Protein AF-M0HY54-F1 (afdb_monomer_lite)

Organism: NCBI:txid662480

Sequence (153 aa):
MNDITVYEGVTYAERPEGAMKLDLYVPEREDPPLVVYVHGGGWVAETRANVPTPERYAAEWDCAIASVSYRLQEVPAGSSLEGMYDPSNPTPRGSFPDHIPDDEVQKNVKDYVGTMDALAPEDIARTITFVVTQPARVDINEVLIRPLDQVQP

pLDDT: mean 77.47, std 13.98, range [39.97, 98.0]

Radius of gyration: 17.89 Å; chains: 1; bounding box: 40×39×46 Å

Structure (mmCIF, N/CA/C/O backbone):
data_AF-M0HY54-F1
#
_entry.id   AF-M0HY54-F1
#
loop_
_atom_site.group_PDB
_atom_site.id
_atom_site.type_symbol
_atom_site.label_atom_id
_atom_site.label_alt_id
_atom_site.label_comp_id
_atom_site.label_asym_id
_atom_site.label_entity_id
_atom_site.label_seq_id
_atom_site.pdbx_PDB_ins_code
_atom_site.Cartn_x
_atom_site.Cartn_y
_atom_site.Cartn_z
_atom_site.occupancy
_atom_site.B_iso_or_equiv
_atom_site.auth_seq_id
_atom_site.auth_comp_id
_atom_site.auth_asym_id
_atom_site.auth_atom_id
_atom_site.pdbx_PDB_model_num
ATOM 1 N N . MET A 1 1 ? -9.086 14.806 20.635 1.00 57.62 1 MET A N 1
ATOM 2 C CA . MET A 1 1 ? -8.679 13.864 19.576 1.00 57.62 1 MET A CA 1
ATOM 3 C C . MET A 1 1 ? -8.355 12.581 20.304 1.00 57.62 1 MET A C 1
ATOM 5 O O . MET A 1 1 ? -7.736 12.695 21.353 1.00 57.62 1 MET A O 1
ATOM 9 N N . ASN A 1 2 ? -8.859 11.433 19.849 1.00 68.38 2 ASN A N 1
ATOM 10 C CA . ASN A 1 2 ? -8.417 10.155 20.412 1.00 68.38 2 ASN A CA 1
ATOM 11 C C . ASN A 1 2 ? -6.913 10.037 20.160 1.00 68.38 2 ASN A C 1
ATOM 13 O O . ASN A 1 2 ? -6.456 10.435 19.084 1.00 68.38 2 ASN A O 1
ATOM 17 N N . ASP A 1 3 ? -6.165 9.551 21.145 1.00 87.19 3 ASP A N 1
ATOM 18 C CA . ASP A 1 3 ? -4.741 9.318 20.958 1.00 87.19 3 ASP A CA 1
ATOM 19 C C . ASP A 1 3 ? -4.564 8.179 19.944 1.00 87.19 3 ASP A C 1
ATOM 21 O O . ASP A 1 3 ? -5.250 7.156 19.991 1.00 87.19 3 ASP A O 1
ATOM 25 N N . ILE A 1 4 ? -3.694 8.400 18.959 1.00 95.69 4 ILE A N 1
ATOM 26 C CA . ILE A 1 4 ? -3.374 7.421 17.921 1.00 95.69 4 ILE A CA 1
ATOM 27 C C . ILE A 1 4 ? -1.978 6.894 18.203 1.00 95.69 4 ILE A C 1
ATOM 29 O O . ILE A 1 4 ? -1.014 7.659 18.260 1.00 95.69 4 ILE A O 1
ATOM 33 N N . THR A 1 5 ? -1.862 5.578 18.351 1.00 96.69 5 THR A N 1
ATOM 34 C CA . THR A 1 5 ? -0.557 4.924 18.430 1.00 96.69 5 THR A CA 1
ATOM 35 C C . THR A 1 5 ? -0.035 4.694 17.019 1.00 96.69 5 THR A C 1
ATOM 37 O O . THR A 1 5 ? -0.726 4.103 16.189 1.00 96.69 5 THR A O 1
ATOM 40 N N . VAL A 1 6 ? 1.185 5.156 16.747 1.00 97.12 6 VAL A N 1
ATOM 41 C CA . VAL A 1 6 ? 1.814 5.055 15.426 1.00 97.12 6 VAL A CA 1
ATOM 42 C C . VAL A 1 6 ? 2.992 4.089 15.479 1.00 97.12 6 VAL A C 1
ATOM 44 O O . VAL A 1 6 ? 3.888 4.229 16.313 1.00 97.12 6 VAL A O 1
ATOM 47 N N . TYR A 1 7 ? 3.003 3.127 14.561 1.00 97.25 7 TYR A N 1
ATOM 48 C CA . TYR A 1 7 ? 4.109 2.205 14.332 1.00 97.25 7 TYR A CA 1
ATOM 49 C C . TYR A 1 7 ? 4.659 2.431 12.927 1.00 97.25 7 TYR A C 1
ATOM 51 O O . TYR A 1 7 ? 4.062 2.004 11.940 1.00 97.25 7 TYR A O 1
ATOM 59 N N . GLU A 1 8 ? 5.803 3.101 12.831 1.00 96.81 8 GLU A N 1
ATOM 60 C CA . GLU A 1 8 ? 6.437 3.390 11.547 1.00 96.81 8 GLU A CA 1
ATOM 61 C C . GLU A 1 8 ? 7.411 2.285 11.124 1.00 96.81 8 GLU A C 1
ATOM 63 O O . GLU A 1 8 ? 8.149 1.716 11.931 1.00 96.81 8 GLU A O 1
ATOM 68 N N . GLY A 1 9 ? 7.467 2.017 9.822 1.00 95.50 9 GLY A N 1
ATOM 69 C CA . GLY A 1 9 ? 8.471 1.158 9.208 1.00 95.50 9 GLY A CA 1
ATOM 70 C C . GLY A 1 9 ? 8.365 -0.309 9.611 1.00 95.50 9 GLY A C 1
ATOM 71 O O . GLY A 1 9 ? 9.381 -1.009 9.576 1.00 95.50 9 GLY A O 1
ATOM 72 N N . VAL A 1 10 ? 7.163 -0.771 9.962 1.00 96.50 10 VAL A N 1
ATOM 73 C CA . VAL A 1 10 ? 6.880 -2.166 10.299 1.00 96.50 10 VAL A CA 1
ATOM 74 C C . VAL A 1 10 ? 7.160 -3.029 9.075 1.00 96.50 10 VAL A C 1
ATOM 76 O O . VAL A 1 10 ? 6.509 -2.885 8.039 1.00 96.50 10 VAL A O 1
ATOM 79 N N . THR A 1 11 ? 8.139 -3.926 9.175 1.00 92.88 11 THR A N 1
ATOM 80 C CA . THR A 1 11 ? 8.423 -4.889 8.108 1.00 92.88 11 THR A CA 1
ATOM 81 C C . THR A 1 11 ? 7.316 -5.935 8.057 1.00 92.88 11 THR A C 1
ATOM 83 O O . THR A 1 11 ? 7.108 -6.661 9.027 1.00 92.88 11 THR A O 1
ATOM 86 N N . TYR A 1 12 ? 6.635 -6.042 6.916 1.00 83.06 12 TYR A N 1
ATOM 87 C CA . TYR A 1 12 ? 5.601 -7.056 6.690 1.00 83.06 12 TYR A CA 1
ATOM 88 C C . TYR A 1 12 ? 6.081 -8.212 5.806 1.00 83.06 12 TYR A C 1
ATOM 90 O O . TYR A 1 12 ? 5.474 -9.280 5.805 1.00 83.06 12 TYR A O 1
ATOM 98 N N . ALA A 1 13 ? 7.161 -8.020 5.044 1.00 78.50 13 ALA A N 1
ATOM 99 C CA . ALA A 1 13 ? 7.779 -9.087 4.270 1.00 78.50 13 ALA A CA 1
ATOM 100 C C . ALA A 1 13 ? 9.268 -8.826 4.037 1.00 78.50 13 ALA A C 1
ATOM 102 O O . ALA A 1 13 ? 9.673 -7.702 3.754 1.00 78.50 13 ALA A O 1
ATOM 103 N N . GLU A 1 14 ? 10.060 -9.894 4.074 1.00 80.44 14 GLU A N 1
ATOM 104 C CA . GLU A 1 14 ? 11.443 -9.897 3.598 1.00 80.44 14 GLU A CA 1
ATOM 105 C C . GLU A 1 14 ? 11.490 -10.408 2.151 1.00 80.44 14 GLU A C 1
ATOM 107 O O . GLU A 1 14 ? 10.774 -11.351 1.776 1.00 80.44 14 GLU A O 1
ATOM 112 N N . ARG A 1 15 ? 12.311 -9.763 1.319 1.00 76.69 15 ARG A N 1
ATOM 113 C CA . ARG A 1 15 ? 12.537 -10.112 -0.090 1.00 76.69 15 ARG A CA 1
ATOM 114 C C . ARG A 1 15 ? 14.029 -10.016 -0.422 1.00 76.69 15 ARG A C 1
ATOM 116 O O . ARG A 1 15 ? 14.734 -9.282 0.270 1.00 76.69 15 ARG A O 1
ATOM 123 N N . PRO A 1 16 ? 14.516 -10.701 -1.475 1.00 74.31 16 PRO A N 1
ATOM 124 C CA . PRO A 1 16 ? 15.904 -10.564 -1.920 1.00 74.31 16 PRO A CA 1
ATOM 125 C C . PRO A 1 16 ? 16.313 -9.111 -2.203 1.00 74.31 16 PRO A C 1
ATOM 127 O O . PRO A 1 16 ? 17.447 -8.731 -1.932 1.00 74.31 16 PRO A O 1
ATOM 130 N N . GLU A 1 17 ? 15.383 -8.290 -2.699 1.00 76.44 17 GLU A N 1
ATOM 131 C CA . GLU A 1 17 ? 15.619 -6.881 -3.036 1.00 76.44 17 GLU A CA 1
ATOM 132 C C . GLU A 1 17 ? 15.514 -5.937 -1.822 1.00 76.44 17 GLU A C 1
ATOM 134 O O . GLU A 1 17 ? 15.863 -4.761 -1.921 1.00 76.44 17 GLU A O 1
ATOM 139 N N . GLY A 1 18 ? 15.035 -6.432 -0.675 1.00 80.75 18 GLY A N 1
ATOM 140 C CA . GLY A 1 18 ? 14.945 -5.688 0.581 1.00 80.75 18 GLY A CA 1
ATOM 141 C C . GLY A 1 18 ? 13.625 -5.864 1.335 1.00 80.75 18 GLY A C 1
ATOM 142 O O . GLY A 1 18 ? 12.667 -6.476 0.860 1.00 80.75 18 GLY A O 1
ATOM 143 N N . ALA A 1 19 ? 13.578 -5.298 2.541 1.00 86.00 19 ALA A N 1
ATOM 144 C CA . ALA A 1 19 ? 12.412 -5.355 3.414 1.00 86.00 19 ALA A CA 1
ATOM 145 C C . ALA A 1 19 ? 11.257 -4.493 2.882 1.00 86.00 19 ALA A C 1
ATOM 147 O O . ALA A 1 19 ? 11.416 -3.304 2.594 1.00 86.00 19 ALA A O 1
ATOM 148 N N . MET A 1 20 ? 10.066 -5.079 2.839 1.00 86.81 20 MET A N 1
ATOM 149 C CA . MET A 1 20 ? 8.819 -4.394 2.534 1.00 86.81 20 MET A CA 1
ATOM 150 C C . MET A 1 20 ? 8.151 -3.910 3.815 1.00 86.81 20 MET A C 1
ATOM 152 O O . MET A 1 20 ? 7.991 -4.676 4.768 1.00 86.81 20 MET A O 1
ATOM 156 N N . LYS A 1 21 ? 7.769 -2.630 3.837 1.00 92.75 21 LYS A N 1
ATOM 157 C CA . LYS A 1 21 ? 7.363 -1.932 5.061 1.00 92.75 21 LYS A CA 1
ATOM 158 C C . LYS A 1 21 ? 5.997 -1.265 4.949 1.00 92.75 21 LYS A C 1
ATOM 160 O O . LYS A 1 21 ? 5.599 -0.833 3.867 1.00 92.75 21 LYS A O 1
ATOM 165 N N . LEU A 1 22 ? 5.329 -1.134 6.088 1.00 95.94 22 LEU A N 1
ATOM 166 C CA . LEU A 1 22 ? 4.100 -0.370 6.278 1.00 95.94 22 LEU A CA 1
ATOM 167 C C . LEU A 1 22 ? 4.214 0.553 7.495 1.00 95.94 22 LEU A C 1
ATOM 169 O O . LEU A 1 22 ? 5.051 0.322 8.366 1.00 95.94 22 LEU A O 1
ATOM 173 N N . ASP A 1 23 ? 3.380 1.588 7.527 1.00 98.00 23 ASP A N 1
ATOM 174 C CA . ASP A 1 23 ? 3.142 2.413 8.711 1.00 98.00 23 ASP A CA 1
ATOM 175 C C . ASP A 1 23 ? 1.724 2.111 9.208 1.00 98.00 23 ASP A C 1
ATOM 177 O O . ASP A 1 23 ? 0.784 2.050 8.407 1.00 98.00 23 ASP A O 1
ATOM 181 N N . LEU A 1 24 ? 1.579 1.864 10.509 1.00 97.38 24 LEU A N 1
ATOM 182 C CA . LEU A 1 24 ? 0.320 1.471 11.138 1.00 97.38 24 LEU A CA 1
ATOM 183 C C . LEU A 1 24 ? -0.121 2.527 12.154 1.00 97.38 24 LEU A C 1
ATOM 185 O O . LEU A 1 24 ? 0.624 2.857 13.074 1.00 97.38 24 LEU A O 1
ATOM 189 N N . TYR A 1 25 ? -1.352 3.001 12.012 1.00 97.31 25 TYR A N 1
ATOM 190 C CA . TYR A 1 25 ? -1.980 4.005 12.867 1.00 97.31 25 TYR A CA 1
ATOM 191 C C . TYR A 1 25 ? -3.162 3.354 13.573 1.00 97.31 25 TYR A C 1
ATOM 193 O O . TYR A 1 25 ? -4.103 2.921 12.910 1.00 97.31 25 TYR A O 1
ATOM 201 N N . VAL A 1 26 ? -3.108 3.241 14.898 1.00 96.50 26 VAL A N 1
ATOM 202 C CA . VAL A 1 26 ? -4.058 2.447 15.689 1.00 96.50 26 VAL A CA 1
ATOM 203 C C . VAL A 1 26 ? -4.793 3.351 16.684 1.00 96.50 26 VAL A C 1
ATOM 205 O O . VAL A 1 26 ? -4.127 4.005 17.491 1.00 96.50 26 VAL A O 1
ATOM 208 N N . PRO A 1 27 ? -6.138 3.415 16.646 1.00 96.25 27 PRO A N 1
ATOM 209 C CA . PRO A 1 27 ? -6.916 4.117 17.663 1.00 96.25 27 PRO A CA 1
ATOM 210 C C . PRO A 1 27 ? -6.932 3.336 18.986 1.00 96.25 27 PRO A C 1
ATOM 212 O O . PRO A 1 27 ? -6.678 2.133 19.007 1.00 96.25 27 PRO A O 1
ATOM 215 N N . GLU A 1 28 ? -7.272 3.999 20.093 1.00 93.75 28 GLU A N 1
ATOM 216 C CA . GLU A 1 28 ? -7.490 3.361 21.403 1.00 93.75 28 GLU A CA 1
ATOM 217 C C . GLU A 1 28 ? -8.763 2.493 21.426 1.00 93.75 28 GLU A C 1
ATOM 219 O O . GLU A 1 28 ? -9.766 2.811 22.068 1.00 93.75 28 GLU A O 1
ATOM 224 N N . ARG A 1 29 ? -8.722 1.375 20.705 1.00 87.00 29 ARG A N 1
ATOM 225 C CA . ARG A 1 29 ? -9.805 0.405 20.579 1.00 87.00 29 ARG A CA 1
ATOM 226 C C . ARG A 1 29 ? -9.238 -1.008 20.573 1.00 87.00 29 ARG A C 1
ATOM 228 O O . ARG A 1 29 ? -8.212 -1.276 19.957 1.00 87.00 29 ARG A O 1
ATOM 235 N N . GLU A 1 30 ? -9.939 -1.915 21.242 1.00 89.56 30 GLU A N 1
ATOM 236 C CA . GLU A 1 30 ? -9.691 -3.351 21.135 1.00 89.56 30 GLU A CA 1
ATOM 237 C C . GLU A 1 30 ? -10.246 -3.863 19.795 1.00 89.56 30 GLU A C 1
ATOM 239 O O . GLU A 1 30 ? -11.383 -3.548 19.433 1.00 89.56 30 GLU A O 1
ATOM 244 N N . ASP A 1 31 ? -9.419 -4.593 19.042 1.00 86.12 31 ASP A N 1
ATOM 245 C CA . ASP A 1 31 ? -9.724 -5.151 17.715 1.00 86.12 31 ASP A CA 1
ATOM 246 C C . ASP A 1 31 ? -10.412 -4.160 16.743 1.00 86.12 31 ASP A C 1
ATOM 248 O O . ASP A 1 31 ? -11.554 -4.371 16.310 1.00 86.12 31 ASP A O 1
ATOM 252 N N . PRO A 1 32 ? -9.752 -3.037 16.390 1.00 91.06 32 PRO A N 1
ATOM 253 C CA . PRO A 1 32 ? -10.314 -2.082 15.446 1.00 91.06 32 PRO A CA 1
ATOM 254 C C . PRO A 1 32 ? -10.370 -2.687 14.030 1.00 91.06 32 PRO A C 1
ATOM 256 O O . PRO A 1 32 ? -9.448 -3.406 13.632 1.00 91.06 32 PRO A O 1
ATOM 259 N N . PRO A 1 33 ? -11.396 -2.364 13.220 1.00 87.50 33 PRO A N 1
ATOM 260 C CA . PRO A 1 33 ? -11.392 -2.686 11.799 1.00 87.50 33 PRO A CA 1
ATOM 261 C C . PRO A 1 33 ? -10.161 -2.081 11.123 1.00 87.50 33 PRO A C 1
ATOM 263 O O . PRO A 1 33 ? -9.704 -1.002 11.505 1.00 87.50 33 PRO A O 1
ATOM 266 N N . LEU A 1 34 ? -9.634 -2.758 10.105 1.00 85.62 34 LEU A N 1
ATOM 267 C CA . LEU A 1 34 ? -8.432 -2.328 9.400 1.00 85.62 34 LEU A CA 1
ATOM 268 C C . LEU A 1 34 ? -8.774 -1.749 8.028 1.00 85.62 34 LEU A C 1
ATOM 270 O O . LEU A 1 34 ? -9.423 -2.396 7.209 1.00 85.62 34 LEU A O 1
ATOM 274 N N . VAL A 1 35 ? -8.252 -0.559 7.748 1.00 84.81 35 VAL A N 1
ATOM 275 C CA . VAL A 1 35 ? -8.191 0.015 6.404 1.00 84.81 35 VAL A CA 1
ATOM 276 C C . VAL A 1 35 ? -6.760 -0.089 5.899 1.00 84.81 35 VAL A C 1
ATOM 278 O O . VAL A 1 35 ? -5.832 0.407 6.535 1.00 84.81 35 VAL A O 1
ATOM 281 N N . VAL A 1 36 ? -6.575 -0.700 4.731 1.00 85.25 36 VAL A N 1
ATOM 282 C CA . VAL A 1 36 ? -5.276 -0.746 4.052 1.00 85.25 36 VAL A CA 1
ATOM 283 C C . VAL A 1 36 ? -5.243 0.326 2.968 1.00 85.25 36 VAL A C 1
ATOM 285 O O . VAL A 1 36 ? -6.051 0.306 2.041 1.00 85.25 36 VAL A O 1
ATOM 288 N N . TYR A 1 37 ? -4.306 1.264 3.081 1.00 85.56 37 TYR A N 1
ATOM 289 C CA . TYR A 1 37 ? -4.065 2.300 2.085 1.00 85.56 37 TYR A CA 1
ATOM 290 C C . TYR A 1 37 ? -2.888 1.917 1.188 1.00 85.56 37 TYR A C 1
ATOM 292 O O . TYR A 1 37 ? -1.780 1.660 1.660 1.00 85.56 37 TYR A O 1
ATOM 300 N N . VAL A 1 38 ? -3.135 1.927 -0.121 1.00 83.50 38 VAL A N 1
ATOM 301 C CA . VAL A 1 38 ? -2.139 1.673 -1.163 1.00 83.50 38 VAL A CA 1
ATOM 302 C C . VAL A 1 38 ? -1.929 2.973 -1.929 1.00 83.50 38 VAL A C 1
ATOM 304 O O . VAL A 1 38 ? -2.874 3.517 -2.500 1.00 83.50 38 VAL A O 1
ATOM 307 N N . HIS A 1 39 ? -0.701 3.489 -1.917 1.00 84.06 39 HIS A N 1
ATOM 308 C CA . HIS A 1 39 ? -0.382 4.750 -2.580 1.00 84.06 39 HIS A CA 1
ATOM 309 C C . HIS A 1 39 ? -0.452 4.643 -4.114 1.00 84.06 39 HIS A C 1
ATOM 311 O O . HIS A 1 39 ? -0.392 3.561 -4.691 1.00 84.06 39 HIS A O 1
ATOM 317 N N . GLY A 1 40 ? -0.574 5.795 -4.781 1.00 72.88 40 GLY A N 1
ATOM 318 C CA . GLY A 1 40 ? -0.430 5.909 -6.234 1.00 72.88 40 GLY A CA 1
ATOM 319 C C . GLY A 1 40 ? 1.039 5.987 -6.672 1.00 72.88 40 GLY A C 1
ATOM 320 O O . GLY A 1 40 ? 1.932 5.503 -5.988 1.00 72.88 40 GLY A O 1
ATOM 321 N N . GLY A 1 41 ? 1.311 6.634 -7.808 1.00 76.38 41 GLY A N 1
ATOM 322 C CA . GLY A 1 41 ? 2.685 6.822 -8.306 1.00 76.38 41 GLY A CA 1
ATOM 323 C C . GLY A 1 41 ? 3.075 5.896 -9.460 1.00 76.38 41 GLY A C 1
ATOM 324 O O . GLY A 1 41 ? 4.260 5.662 -9.688 1.00 76.38 41 GLY A O 1
ATOM 325 N N . GLY A 1 42 ? 2.089 5.347 -10.180 1.00 70.88 42 GLY A N 1
ATOM 326 C CA . GLY A 1 42 ? 2.310 4.612 -11.434 1.00 70.88 42 GLY A CA 1
ATOM 327 C C . GLY A 1 42 ? 3.253 3.417 -11.297 1.00 70.88 42 GLY A C 1
ATOM 328 O O . GLY A 1 42 ? 4.008 3.134 -12.218 1.00 70.88 42 GLY A O 1
ATOM 329 N N . TRP A 1 43 ? 3.261 2.770 -10.128 1.00 76.69 43 TRP A N 1
ATOM 330 C CA . TRP A 1 43 ? 4.160 1.666 -9.765 1.00 76.69 43 TRP A CA 1
ATOM 331 C C . TRP A 1 43 ? 5.658 1.983 -9.740 1.00 76.69 43 TRP A C 1
ATOM 333 O O . TRP A 1 43 ? 6.454 1.084 -9.492 1.00 76.69 43 TRP A O 1
ATOM 343 N N . VAL A 1 44 ? 6.064 3.232 -9.953 1.00 77.19 44 VAL A N 1
ATOM 344 C CA . VAL A 1 44 ? 7.480 3.628 -10.041 1.00 77.19 44 VAL A CA 1
ATOM 345 C C . VAL A 1 44 ? 7.893 4.630 -8.964 1.00 77.19 44 VAL A C 1
ATOM 347 O O . VAL A 1 44 ? 9.089 4.880 -8.786 1.00 77.19 44 VAL A O 1
ATOM 350 N N . ALA A 1 45 ? 6.930 5.181 -8.228 1.00 77.94 45 ALA A N 1
ATOM 351 C CA . ALA A 1 45 ? 7.137 6.239 -7.250 1.00 77.94 45 ALA A CA 1
ATOM 352 C C . ALA A 1 45 ? 6.310 6.027 -5.972 1.00 77.94 45 ALA A C 1
ATOM 354 O O . ALA A 1 45 ? 5.490 5.111 -5.892 1.00 77.94 45 ALA A O 1
ATOM 355 N N . GLU A 1 46 ? 6.523 6.938 -5.019 1.00 89.75 46 GLU A N 1
ATOM 356 C CA . GLU A 1 46 ? 5.853 7.023 -3.719 1.00 89.75 46 GLU A CA 1
ATOM 357 C C . GLU A 1 46 ? 6.200 5.904 -2.727 1.00 89.75 46 GLU A C 1
ATOM 359 O O . GLU A 1 46 ? 6.920 4.949 -3.028 1.00 89.75 46 GLU A O 1
ATOM 364 N N . THR A 1 47 ? 5.754 6.095 -1.486 1.00 93.38 47 THR A N 1
ATOM 365 C CA . THR A 1 47 ? 5.944 5.156 -0.375 1.00 93.38 47 THR A CA 1
ATOM 366 C C . THR A 1 47 ? 4.712 5.149 0.525 1.00 93.38 47 THR A C 1
ATOM 368 O O . THR A 1 47 ? 3.821 5.990 0.387 1.00 93.38 47 THR A O 1
ATOM 371 N N . ARG A 1 48 ? 4.706 4.265 1.526 1.00 93.62 48 ARG A N 1
ATOM 372 C CA . ARG A 1 48 ? 3.775 4.307 2.665 1.00 93.62 48 ARG A CA 1
ATOM 373 C C . ARG A 1 48 ? 3.611 5.684 3.328 1.00 93.62 48 ARG A C 1
ATOM 375 O O . ARG A 1 48 ? 2.544 5.954 3.865 1.00 93.62 48 ARG A O 1
ATOM 382 N N . ALA A 1 49 ? 4.597 6.578 3.243 1.00 95.06 49 ALA A N 1
ATOM 383 C CA . ALA A 1 49 ? 4.491 7.920 3.814 1.00 95.06 49 ALA A CA 1
ATOM 384 C C . ALA A 1 49 ? 3.562 8.859 3.013 1.00 95.06 49 ALA A C 1
ATOM 386 O O . ALA A 1 49 ? 3.214 9.930 3.496 1.00 95.06 49 ALA A O 1
ATOM 387 N N . ASN A 1 50 ? 3.129 8.475 1.804 1.00 90.81 50 ASN A N 1
ATOM 388 C CA . ASN A 1 50 ? 2.248 9.281 0.949 1.00 90.81 50 ASN A CA 1
ATOM 389 C C . ASN A 1 50 ? 0.747 9.114 1.281 1.00 90.81 50 ASN A C 1
ATOM 391 O O . ASN A 1 50 ? -0.131 9.283 0.430 1.00 90.81 50 ASN A O 1
ATOM 395 N N . VAL A 1 51 ? 0.429 8.708 2.510 1.00 89.62 51 VAL A N 1
ATOM 396 C CA . VAL A 1 51 ? -0.948 8.654 3.005 1.00 89.62 51 VAL A CA 1
ATOM 397 C C . VAL A 1 51 ? -1.358 10.039 3.524 1.00 89.62 51 VAL A C 1
ATOM 399 O O . VAL A 1 51 ? -0.640 10.635 4.328 1.00 89.62 51 VAL A O 1
ATOM 402 N N . PRO A 1 52 ? -2.498 10.601 3.091 1.00 86.94 52 PRO A N 1
ATOM 403 C CA . PRO A 1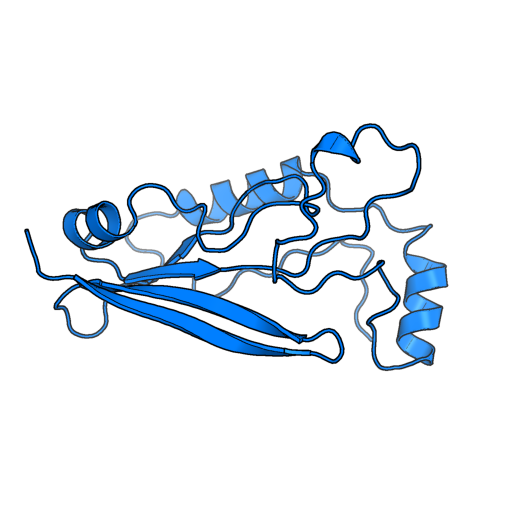 52 ? -2.937 11.897 3.586 1.00 86.94 52 PRO A CA 1
ATOM 404 C C . PRO A 1 52 ? -3.555 11.762 4.983 1.00 86.94 52 PRO A C 1
ATOM 406 O O . PRO A 1 52 ? -4.552 11.072 5.159 1.00 86.94 52 PRO A O 1
ATOM 409 N N . THR A 1 53 ? -3.000 12.468 5.971 1.00 91.19 53 THR A N 1
ATOM 410 C CA . THR A 1 53 ? -3.583 12.630 7.325 1.00 91.19 53 THR A CA 1
ATOM 411 C C . THR A 1 53 ? -4.092 11.328 7.983 1.00 91.19 53 THR A C 1
ATOM 413 O O . THR A 1 53 ? -5.253 11.267 8.400 1.00 91.19 53 THR A O 1
ATOM 416 N N . PRO A 1 54 ? -3.274 10.268 8.069 1.00 91.69 54 PRO A N 1
ATOM 417 C CA . PRO A 1 54 ? -3.711 8.952 8.537 1.00 91.69 54 PRO A CA 1
ATOM 418 C C . PRO A 1 54 ? -4.227 8.947 9.985 1.00 91.69 54 PRO A C 1
ATOM 420 O O . PRO A 1 54 ? -5.201 8.258 10.275 1.00 91.69 54 PRO A O 1
ATOM 423 N N . GLU A 1 55 ? -3.660 9.757 10.882 1.00 93.88 55 GLU A N 1
ATOM 424 C CA . GLU A 1 55 ? -4.097 9.874 12.281 1.00 93.88 55 GLU A CA 1
ATOM 425 C C . GLU A 1 55 ? -5.519 10.431 12.377 1.00 93.88 55 GLU A C 1
ATOM 427 O O . GLU A 1 55 ? -6.317 10.000 13.209 1.00 93.88 55 GLU A O 1
ATOM 432 N N . ARG A 1 56 ? -5.859 11.376 11.491 1.00 91.25 56 ARG A N 1
ATOM 433 C CA . ARG A 1 56 ? -7.209 11.935 11.418 1.00 91.25 56 ARG A CA 1
ATOM 434 C C . ARG A 1 56 ? -8.210 10.857 11.019 1.00 91.25 56 ARG A C 1
ATOM 436 O O . ARG A 1 56 ? -9.255 10.763 11.652 1.00 91.25 56 ARG A O 1
ATOM 443 N N . TYR A 1 57 ? -7.904 10.057 9.998 1.00 85.94 57 TYR A N 1
ATOM 444 C CA . TYR A 1 57 ? -8.802 8.988 9.558 1.00 85.94 57 TYR A CA 1
ATOM 445 C C . TYR A 1 57 ? -8.914 7.869 10.588 1.00 85.94 57 TYR A C 1
ATOM 447 O O . TYR A 1 57 ? -10.023 7.404 10.840 1.00 85.94 57 TYR A O 1
ATOM 455 N N . ALA A 1 58 ? -7.809 7.507 11.245 1.00 90.81 58 ALA A N 1
ATOM 456 C CA . ALA A 1 58 ? -7.833 6.548 12.342 1.00 90.81 58 ALA A CA 1
ATOM 457 C C . ALA A 1 58 ? -8.765 7.013 13.476 1.00 90.81 58 ALA A C 1
ATOM 459 O O . ALA A 1 58 ? -9.581 6.238 13.970 1.00 90.81 58 ALA A O 1
ATOM 460 N N . ALA A 1 59 ? -8.702 8.300 13.837 1.00 91.44 59 ALA A N 1
ATOM 461 C CA . ALA A 1 59 ? -9.538 8.880 14.884 1.00 91.44 59 ALA A CA 1
ATOM 462 C C . ALA A 1 59 ? -11.007 9.074 14.466 1.00 91.44 59 ALA A C 1
ATOM 464 O O . ALA A 1 59 ? -11.905 8.829 15.265 1.00 91.44 59 ALA A O 1
ATOM 465 N N . GLU A 1 60 ? -11.271 9.554 13.246 1.00 91.19 60 GLU A N 1
ATOM 466 C CA . GLU A 1 60 ? -12.634 9.852 12.778 1.00 91.19 60 GLU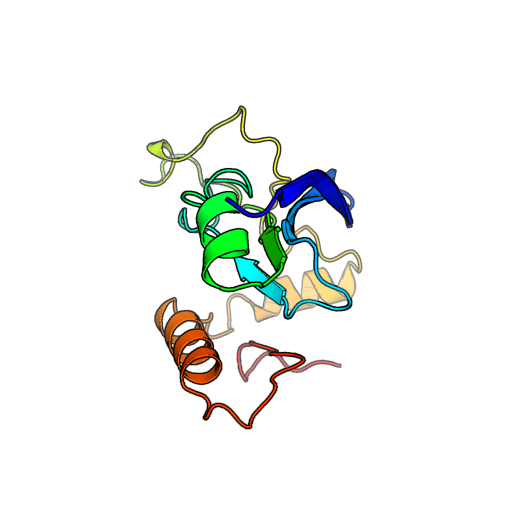 A CA 1
ATOM 467 C C . GLU A 1 60 ? -13.434 8.591 12.440 1.00 91.19 60 GLU A C 1
ATOM 469 O O . GLU A 1 60 ? -14.650 8.577 12.632 1.00 91.19 60 GLU A O 1
ATOM 474 N N . TRP A 1 61 ? -12.778 7.554 11.916 1.00 86.88 61 TRP A N 1
ATOM 475 C CA . TRP A 1 61 ? -13.440 6.305 11.524 1.00 86.88 61 TRP A CA 1
ATOM 476 C C . TRP A 1 61 ? -13.357 5.220 12.591 1.00 86.88 61 TRP A C 1
ATOM 478 O O . TRP A 1 61 ? -14.045 4.211 12.459 1.00 86.88 61 TRP A O 1
ATOM 488 N N . ASP A 1 62 ? -12.556 5.438 13.638 1.00 91.19 62 ASP A N 1
ATOM 489 C CA . ASP A 1 62 ? -12.316 4.463 14.704 1.00 91.19 62 ASP A CA 1
ATOM 490 C C . ASP A 1 62 ? -11.828 3.107 14.147 1.00 91.19 62 ASP A C 1
ATOM 492 O O . ASP A 1 62 ? -12.235 2.023 14.574 1.00 91.19 62 ASP A O 1
ATOM 496 N N . CYS A 1 63 ? -10.950 3.198 13.145 1.00 90.88 63 CYS A N 1
ATOM 497 C CA . CYS A 1 63 ? -10.322 2.086 12.436 1.00 90.88 63 CYS A CA 1
ATOM 498 C C . CYS A 1 63 ? -8.800 2.210 12.526 1.00 90.88 63 CYS A C 1
ATOM 500 O O . CYS A 1 63 ? -8.260 3.316 12.529 1.00 90.88 63 CYS A O 1
ATOM 502 N N . ALA A 1 64 ? -8.092 1.085 12.511 1.00 94.81 64 ALA A N 1
ATOM 503 C CA . ALA A 1 64 ? -6.664 1.106 12.239 1.00 94.81 64 ALA A CA 1
ATOM 504 C C . ALA A 1 64 ? -6.417 1.426 10.755 1.00 94.81 64 ALA A C 1
ATOM 506 O O . ALA A 1 64 ? -7.155 0.960 9.885 1.00 94.81 64 ALA A O 1
ATOM 507 N N . ILE A 1 65 ? -5.364 2.186 10.456 1.00 95.00 65 ILE A N 1
ATOM 508 C CA . ILE A 1 65 ? -4.926 2.481 9.087 1.00 95.00 65 ILE A CA 1
ATOM 509 C C . ILE A 1 65 ? -3.547 1.860 8.876 1.00 95.00 65 ILE A C 1
ATOM 511 O O . ILE A 1 65 ? -2.597 2.239 9.555 1.00 95.00 65 ILE A O 1
ATOM 515 N N . ALA A 1 66 ? -3.417 0.933 7.930 1.00 93.81 66 ALA A N 1
ATOM 516 C CA . ALA A 1 66 ? -2.128 0.431 7.460 1.00 93.81 66 ALA A CA 1
ATOM 517 C C . ALA A 1 66 ? -1.810 1.045 6.095 1.00 93.81 66 ALA A C 1
ATOM 519 O O . ALA A 1 66 ? -2.420 0.684 5.090 1.00 93.81 66 ALA A O 1
ATOM 520 N N . SER A 1 67 ? -0.843 1.957 6.043 1.00 94.25 67 SER A N 1
ATOM 521 C CA . SER A 1 67 ? -0.315 2.477 4.782 1.00 94.25 67 SER A CA 1
ATOM 522 C C . SER A 1 67 ? 0.866 1.626 4.334 1.00 94.25 67 SER A C 1
ATOM 524 O O . SER A 1 67 ? 1.851 1.493 5.058 1.00 94.25 67 SER A O 1
ATOM 526 N N . VAL A 1 68 ? 0.779 1.021 3.153 1.00 90.31 68 VAL A N 1
ATOM 527 C CA . VAL A 1 68 ? 1.747 0.020 2.681 1.00 90.31 68 VAL A CA 1
ATOM 528 C C . VAL A 1 68 ? 2.611 0.559 1.545 1.00 90.31 68 VAL A C 1
ATOM 530 O O . VAL A 1 68 ? 2.101 1.078 0.555 1.00 90.31 68 VAL A O 1
ATOM 533 N N . SER A 1 69 ? 3.929 0.364 1.648 1.00 87.38 69 SER A N 1
ATOM 534 C CA . SER A 1 69 ? 4.807 0.397 0.476 1.00 87.38 69 SER A CA 1
ATOM 535 C C . SER A 1 69 ? 4.671 -0.932 -0.260 1.00 87.38 69 SER A C 1
ATOM 537 O O . SER A 1 69 ? 4.650 -1.993 0.369 1.00 87.38 69 SER A O 1
ATOM 539 N N . TYR A 1 70 ? 4.663 -0.895 -1.587 1.00 82.62 70 TYR A N 1
ATOM 540 C CA . TYR A 1 70 ? 4.773 -2.068 -2.457 1.00 82.62 70 TYR A CA 1
ATOM 541 C C . TYR A 1 70 ? 6.010 -1.936 -3.351 1.00 82.62 70 TYR A C 1
ATOM 543 O O . TYR A 1 70 ? 6.482 -0.829 -3.593 1.00 82.62 70 TYR A O 1
ATOM 551 N N . ARG A 1 71 ? 6.566 -3.060 -3.821 1.00 85.12 71 ARG A N 1
ATOM 552 C CA . ARG A 1 71 ? 7.768 -3.035 -4.671 1.00 85.12 71 ARG A CA 1
ATOM 553 C C . ARG A 1 71 ? 7.514 -2.191 -5.913 1.00 85.12 71 ARG A C 1
ATOM 555 O O . ARG A 1 71 ? 6.477 -2.351 -6.556 1.00 85.12 71 ARG A O 1
ATOM 562 N N . LEU A 1 72 ? 8.467 -1.336 -6.253 1.00 82.38 72 LEU A N 1
ATOM 563 C CA . LEU A 1 72 ? 8.359 -0.472 -7.421 1.00 82.38 72 LEU A CA 1
ATOM 564 C C . LEU A 1 72 ? 8.991 -1.141 -8.642 1.00 82.38 72 LEU A C 1
ATOM 566 O O . LEU A 1 72 ? 9.900 -1.961 -8.524 1.00 82.38 72 LEU A O 1
ATOM 570 N N . GLN A 1 73 ? 8.527 -0.769 -9.825 1.00 80.50 73 GLN A N 1
ATOM 571 C CA . GLN A 1 73 ? 9.164 -1.157 -11.074 1.00 80.50 73 GLN A CA 1
ATOM 572 C C . GLN A 1 73 ? 10.435 -0.333 -11.307 1.00 80.50 73 GLN A C 1
ATOM 574 O O . GLN A 1 73 ? 10.583 0.796 -10.812 1.00 80.50 73 GLN A O 1
ATOM 579 N N . GLU A 1 74 ? 11.357 -0.901 -12.078 1.00 81.50 74 GLU A N 1
ATOM 580 C CA . GLU A 1 74 ? 12.414 -0.110 -12.699 1.00 81.50 74 GLU A CA 1
ATOM 581 C C . GLU A 1 74 ? 11.813 0.871 -13.709 1.00 81.50 74 GLU A C 1
ATOM 583 O O . GLU A 1 74 ? 10.836 0.570 -14.396 1.00 81.50 74 GLU A O 1
ATOM 588 N N . VAL A 1 75 ? 12.401 2.063 -13.795 1.00 72.44 75 VAL A N 1
ATOM 589 C CA . VAL A 1 75 ? 12.009 3.063 -14.788 1.00 72.44 75 VAL A CA 1
ATOM 590 C C . VAL A 1 75 ? 12.895 2.874 -16.017 1.00 72.44 75 VAL A C 1
ATOM 592 O O . VAL A 1 75 ? 14.112 3.032 -15.896 1.00 72.44 75 VAL A O 1
ATOM 595 N N . PRO A 1 76 ? 12.336 2.548 -17.198 1.00 74.56 76 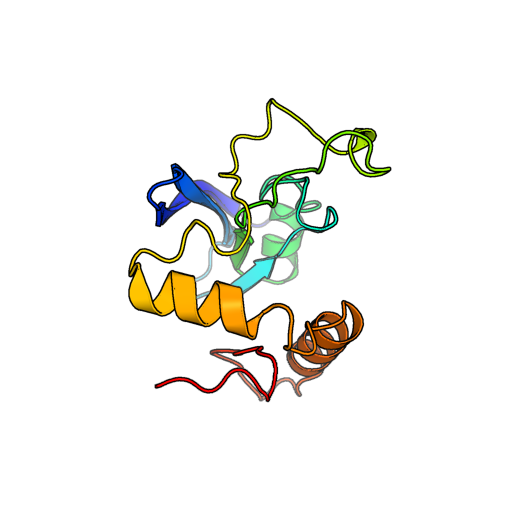PRO A N 1
ATOM 596 C CA . PRO A 1 76 ? 13.141 2.394 -18.399 1.00 74.56 76 PRO A CA 1
ATOM 597 C C . PRO A 1 76 ? 13.844 3.704 -18.757 1.00 74.56 76 PRO A C 1
ATOM 599 O O . PRO A 1 76 ? 13.216 4.771 -18.769 1.00 74.56 76 PRO A O 1
ATOM 602 N N . ALA A 1 77 ? 15.128 3.605 -19.098 1.00 76.56 77 ALA A N 1
ATOM 603 C CA . ALA A 1 77 ? 15.909 4.744 -19.561 1.00 76.56 77 ALA A CA 1
ATOM 604 C C . ALA A 1 77 ? 15.282 5.362 -20.825 1.00 76.56 77 ALA A C 1
ATOM 606 O O . ALA A 1 77 ? 14.880 4.653 -21.750 1.00 76.56 77 ALA A O 1
ATOM 607 N N . GLY A 1 78 ? 15.197 6.688 -20.863 1.00 73.75 78 GLY A N 1
ATOM 608 C CA . GLY A 1 78 ? 14.569 7.478 -21.919 1.00 73.75 78 GLY A CA 1
ATOM 609 C C . GLY A 1 78 ? 13.037 7.485 -21.901 1.00 73.75 78 GLY A C 1
ATOM 610 O O . GLY A 1 78 ? 12.431 8.014 -22.834 1.00 73.75 78 GLY A O 1
ATOM 611 N N . SER A 1 79 ? 12.389 6.901 -20.886 1.00 77.44 79 SER A N 1
ATOM 612 C CA . SER A 1 79 ? 10.927 6.936 -20.769 1.00 77.44 79 SER A CA 1
ATOM 613 C C . SER A 1 79 ? 10.421 8.277 -20.231 1.00 77.44 79 SER A C 1
ATOM 615 O O . SER A 1 79 ? 11.101 8.982 -19.488 1.00 77.44 79 SER A O 1
ATOM 617 N N . SER A 1 80 ? 9.161 8.607 -20.527 1.00 74.56 80 SER A N 1
ATOM 618 C CA . SER A 1 80 ? 8.493 9.790 -19.962 1.00 74.56 80 SER A CA 1
ATOM 619 C C . SER A 1 80 ? 8.316 9.732 -18.437 1.00 74.56 80 SER A C 1
ATOM 621 O O . SER A 1 80 ? 7.899 10.721 -17.839 1.00 74.56 80 SER A O 1
ATOM 623 N N . LEU A 1 81 ? 8.598 8.584 -17.812 1.00 70.12 81 LEU A N 1
ATOM 624 C CA . LEU A 1 81 ? 8.477 8.351 -16.374 1.00 70.12 81 LEU A CA 1
ATOM 625 C C . LEU A 1 81 ? 9.777 8.644 -15.608 1.00 70.12 81 LEU A C 1
ATOM 627 O O . LEU A 1 81 ? 9.750 8.640 -14.381 1.00 70.12 81 LEU A O 1
ATOM 631 N N . GLU A 1 82 ? 10.894 8.947 -16.285 1.00 74.69 82 GLU A N 1
ATOM 632 C CA . GLU A 1 82 ? 12.172 9.278 -15.624 1.00 74.69 82 GLU A CA 1
ATOM 633 C C . GLU A 1 82 ? 12.040 10.421 -14.612 1.00 74.69 82 GLU A C 1
ATOM 635 O O . GLU A 1 82 ? 12.644 10.373 -13.545 1.00 74.69 82 GLU A O 1
ATOM 640 N N . GLY A 1 83 ? 11.194 11.417 -14.893 1.00 76.81 83 GLY A N 1
ATOM 641 C CA . GLY A 1 83 ? 10.944 12.531 -13.973 1.00 76.81 83 GLY A CA 1
ATOM 642 C C . GLY A 1 83 ? 10.239 12.139 -12.668 1.00 76.81 83 GLY A C 1
ATOM 643 O O . GLY A 1 83 ? 10.222 12.934 -11.734 1.00 76.81 83 GLY A O 1
ATOM 644 N N . MET A 1 84 ? 9.662 10.935 -12.592 1.00 74.56 84 MET A N 1
ATOM 645 C CA . MET A 1 84 ? 9.043 10.386 -11.379 1.00 74.56 84 MET A CA 1
ATOM 646 C C . MET A 1 84 ? 10.020 9.536 -10.555 1.00 74.56 84 MET A C 1
ATOM 648 O O . MET A 1 84 ? 9.675 9.098 -9.457 1.00 74.56 84 MET A O 1
ATOM 652 N N . TYR A 1 85 ? 11.222 9.267 -11.074 1.00 81.31 85 TYR A N 1
ATOM 653 C CA . TYR A 1 85 ? 12.216 8.475 -10.368 1.00 81.31 85 TYR A CA 1
ATOM 654 C C . TYR A 1 85 ? 12.836 9.280 -9.224 1.00 81.31 85 TYR A C 1
ATOM 656 O O . TYR A 1 85 ? 13.541 10.266 -9.435 1.00 81.31 85 TYR A O 1
ATOM 664 N N . ASP A 1 86 ? 12.612 8.803 -8.004 1.00 85.50 86 ASP A N 1
ATOM 665 C CA . ASP A 1 86 ? 13.299 9.278 -6.811 1.00 85.50 86 ASP A CA 1
ATOM 666 C C . ASP A 1 86 ? 14.334 8.228 -6.360 1.00 85.50 86 ASP A C 1
ATOM 668 O O . ASP A 1 86 ? 13.935 7.132 -5.937 1.00 85.50 86 ASP A O 1
ATOM 672 N N . PRO A 1 87 ? 15.648 8.528 -6.437 1.00 86.19 87 PRO A N 1
ATOM 673 C CA . PRO A 1 87 ? 16.704 7.629 -5.972 1.00 86.19 87 PRO A CA 1
ATOM 674 C C . PRO A 1 87 ? 16.775 7.514 -4.444 1.00 86.19 87 PRO A C 1
ATOM 676 O O . PRO A 1 87 ? 17.428 6.603 -3.942 1.00 86.19 87 PRO A O 1
ATOM 679 N N . SER A 1 88 ? 16.151 8.432 -3.700 1.00 89.94 88 SER A N 1
ATOM 680 C CA . SER A 1 88 ? 16.096 8.386 -2.237 1.00 89.94 88 SER A CA 1
ATOM 681 C C . SER A 1 88 ? 14.947 7.528 -1.706 1.00 89.94 88 SER A C 1
ATOM 683 O O . SER A 1 88 ? 14.938 7.195 -0.520 1.00 89.94 88 SER A O 1
ATOM 685 N N . ASN A 1 89 ? 14.012 7.123 -2.576 1.00 90.38 89 ASN A N 1
ATOM 686 C CA . ASN A 1 89 ? 12.922 6.230 -2.213 1.00 90.38 89 ASN A CA 1
ATOM 687 C C . ASN A 1 89 ? 13.496 4.871 -1.764 1.00 90.38 89 ASN A C 1
ATOM 689 O O . ASN A 1 89 ? 14.066 4.150 -2.586 1.00 90.38 89 ASN A O 1
ATOM 693 N N . PRO A 1 90 ? 13.333 4.489 -0.483 1.00 88.31 90 PRO A N 1
ATOM 694 C CA . PRO A 1 90 ? 13.948 3.286 0.071 1.00 88.31 90 PRO A CA 1
ATOM 695 C C . PRO A 1 90 ? 13.184 2.006 -0.294 1.00 88.31 90 PRO A C 1
ATOM 697 O O . PRO A 1 90 ? 13.561 0.923 0.152 1.00 88.31 90 PRO A O 1
ATOM 700 N N . THR A 1 91 ? 12.072 2.118 -1.024 1.00 87.31 91 THR A N 1
ATOM 701 C CA . THR A 1 91 ? 11.234 0.977 -1.385 1.00 87.31 91 THR A CA 1
ATOM 702 C C . THR A 1 91 ? 11.966 0.110 -2.410 1.00 87.31 91 THR A C 1
ATOM 704 O O . THR A 1 91 ? 12.398 0.637 -3.439 1.00 87.31 91 THR A O 1
ATOM 707 N N . PRO A 1 92 ? 12.091 -1.208 -2.167 1.00 83.69 92 PRO A N 1
ATOM 708 C CA . PRO A 1 92 ? 12.737 -2.112 -3.106 1.00 83.69 92 PRO A CA 1
ATOM 709 C C . PRO A 1 92 ? 12.156 -1.996 -4.519 1.00 83.69 92 PRO A C 1
ATOM 711 O O . PRO A 1 92 ? 10.935 -1.905 -4.699 1.00 83.69 92 PRO A O 1
ATOM 714 N N . ARG A 1 93 ? 13.042 -2.015 -5.517 1.00 83.38 93 ARG A N 1
ATOM 715 C CA . ARG A 1 93 ? 12.698 -1.959 -6.942 1.00 83.38 93 ARG A CA 1
ATOM 716 C C . ARG A 1 93 ? 13.023 -3.285 -7.616 1.00 83.38 93 ARG A C 1
ATOM 718 O O . ARG A 1 93 ? 13.940 -3.978 -7.188 1.00 83.38 93 ARG A O 1
ATOM 725 N N . GLY A 1 94 ? 12.307 -3.614 -8.681 1.00 74.12 94 GLY A N 1
ATOM 726 C CA . GLY A 1 94 ? 12.662 -4.742 -9.531 1.00 74.12 94 GLY A CA 1
ATOM 727 C C . GLY A 1 94 ? 11.969 -4.690 -10.881 1.00 74.12 94 GLY A C 1
ATOM 728 O O . GLY A 1 94 ? 10.897 -4.105 -11.020 1.00 74.12 94 GLY A O 1
ATOM 729 N N . SER A 1 95 ? 12.581 -5.330 -11.870 1.00 67.25 95 SER A N 1
ATOM 730 C CA . SER A 1 95 ? 11.936 -5.617 -13.145 1.00 67.25 95 SER A CA 1
ATOM 731 C C . SER A 1 95 ? 11.066 -6.863 -12.991 1.00 67.25 95 SER A C 1
ATOM 733 O O . SER A 1 95 ? 11.475 -7.872 -12.405 1.00 67.25 95 SER A O 1
ATOM 735 N N . PHE A 1 96 ? 9.827 -6.816 -13.469 1.00 56.00 96 PHE A N 1
ATOM 736 C CA . PHE A 1 96 ? 9.060 -8.041 -13.642 1.00 56.00 96 PHE A CA 1
ATOM 737 C C . PHE A 1 96 ? 9.600 -8.805 -14.872 1.00 56.00 96 PHE A C 1
ATOM 739 O O . PHE A 1 96 ? 9.729 -8.194 -15.932 1.00 56.00 96 PHE A O 1
ATOM 746 N N . PRO A 1 97 ? 9.876 -10.125 -14.796 1.00 56.41 97 PRO A N 1
ATOM 747 C CA . PRO A 1 97 ? 9.629 -11.061 -13.689 1.00 56.41 97 PRO A CA 1
ATOM 748 C C . PRO A 1 97 ? 10.895 -11.472 -12.912 1.00 56.41 97 PRO A C 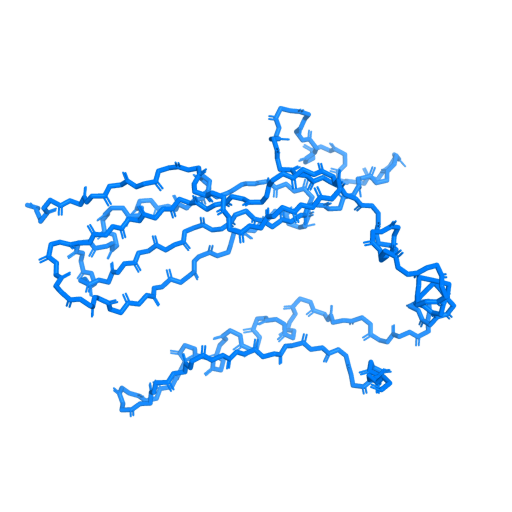1
ATOM 750 O O . PRO A 1 97 ? 10.948 -12.570 -12.368 1.00 56.41 97 PRO A O 1
ATOM 753 N N . ASP A 1 98 ? 11.935 -10.639 -12.853 1.00 59.31 98 ASP A N 1
ATOM 754 C CA . ASP A 1 98 ? 13.276 -11.021 -12.375 1.00 59.31 98 ASP A CA 1
ATOM 755 C C . ASP A 1 98 ? 13.376 -11.479 -10.908 1.00 59.31 98 ASP A C 1
ATOM 757 O O . ASP A 1 98 ? 14.393 -12.012 -10.484 1.00 59.31 98 ASP A O 1
ATOM 761 N N . HIS A 1 99 ? 12.290 -11.333 -10.160 1.00 54.62 99 HIS A N 1
ATOM 762 C CA . HIS A 1 99 ? 12.163 -11.617 -8.735 1.00 54.62 99 HIS A CA 1
ATOM 763 C C . HIS A 1 99 ? 11.409 -12.916 -8.419 1.00 54.62 99 HIS A C 1
ATOM 765 O O . HIS A 1 99 ? 11.086 -13.177 -7.258 1.00 54.62 99 HIS A O 1
ATOM 771 N N . ILE A 1 100 ? 11.030 -13.694 -9.434 1.00 57.22 100 ILE A N 1
ATOM 772 C CA . ILE A 1 100 ? 10.467 -15.027 -9.219 1.00 57.22 100 ILE A CA 1
ATOM 773 C C . ILE A 1 1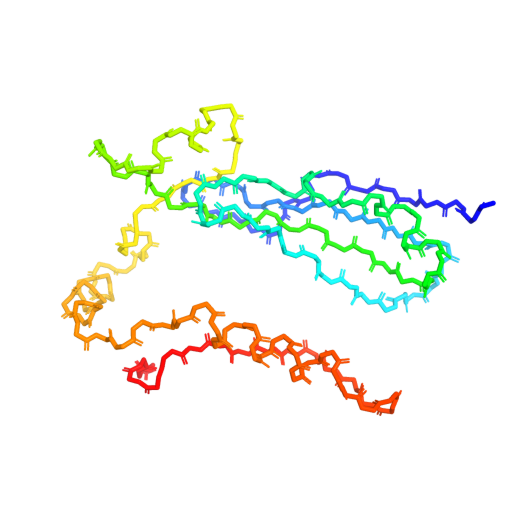00 ? 11.626 -15.947 -8.810 1.00 57.22 100 ILE A C 1
ATOM 775 O O . ILE A 1 100 ? 12.518 -16.142 -9.628 1.00 57.22 100 ILE A O 1
ATOM 779 N N . PRO A 1 101 ? 11.654 -16.489 -7.572 1.00 47.97 101 PRO A N 1
ATOM 780 C CA . PRO A 1 101 ? 12.832 -17.194 -7.048 1.00 47.97 101 PRO A CA 1
ATOM 781 C C . PRO A 1 101 ? 13.118 -18.535 -7.727 1.00 47.97 101 PRO A C 1
ATOM 783 O O . PRO A 1 101 ? 14.202 -19.087 -7.573 1.00 47.97 101 PRO A O 1
ATOM 786 N N . ASP A 1 102 ? 12.108 -19.094 -8.384 1.00 67.12 102 ASP A N 1
ATOM 787 C CA . ASP A 1 102 ? 12.188 -20.360 -9.092 1.00 67.12 102 ASP A CA 1
ATOM 788 C C . ASP A 1 102 ? 12.490 -20.073 -10.562 1.00 67.12 102 ASP A C 1
ATOM 790 O O . ASP A 1 102 ? 11.664 -19.479 -11.253 1.00 67.12 102 ASP A O 1
ATOM 794 N N . ASP A 1 103 ? 13.671 -20.482 -11.024 1.00 67.19 103 ASP A N 1
ATOM 795 C CA . ASP A 1 103 ? 14.158 -20.212 -12.380 1.00 67.19 103 ASP A CA 1
ATOM 796 C C . ASP A 1 103 ? 13.222 -20.772 -13.470 1.00 67.19 103 ASP A C 1
ATOM 798 O O . ASP A 1 103 ? 13.114 -20.201 -14.560 1.00 67.19 103 ASP A O 1
ATOM 802 N N . GLU A 1 104 ? 12.522 -21.879 -13.197 1.00 66.69 104 GLU A N 1
ATOM 803 C CA . GLU A 1 104 ? 11.592 -22.502 -14.138 1.00 66.69 104 GLU A CA 1
ATOM 804 C C . GLU A 1 104 ? 10.276 -21.721 -14.191 1.00 66.69 104 GLU A C 1
ATOM 806 O O . GLU A 1 104 ? 9.794 -21.387 -15.275 1.00 66.69 104 GLU A O 1
ATOM 811 N N . VAL A 1 105 ? 9.733 -21.330 -13.034 1.00 57.91 105 VAL A N 1
ATOM 812 C CA . VAL A 1 105 ? 8.565 -20.438 -12.950 1.00 57.91 105 VAL A CA 1
ATOM 813 C C . VAL A 1 105 ? 8.900 -19.072 -13.536 1.00 57.91 105 VAL A C 1
ATOM 815 O O . VAL A 1 105 ? 8.094 -18.514 -14.269 1.00 57.91 105 VAL A O 1
ATOM 818 N N . GLN A 1 106 ? 10.092 -18.537 -13.284 1.00 60.38 106 GLN A N 1
ATOM 819 C CA . GLN A 1 106 ? 10.544 -17.259 -13.819 1.00 60.38 106 GLN A CA 1
ATOM 820 C C . GLN A 1 106 ? 10.605 -17.304 -15.342 1.00 60.38 106 GLN A C 1
ATOM 822 O O . GLN A 1 106 ? 10.114 -16.389 -16.002 1.00 60.38 106 GLN A O 1
ATOM 827 N N . LYS A 1 107 ? 11.183 -18.367 -15.908 1.00 63.03 107 LYS A N 1
ATOM 828 C CA . LYS A 1 107 ? 11.252 -18.568 -17.354 1.00 63.03 107 LYS A CA 1
ATOM 829 C C . LYS A 1 107 ? 9.863 -18.749 -17.962 1.00 63.03 107 LYS A C 1
ATOM 831 O O . LYS A 1 107 ? 9.544 -18.063 -18.926 1.00 63.03 107 LYS A O 1
ATOM 836 N N . ASN A 1 108 ? 9.017 -19.577 -17.351 1.00 62.62 108 ASN A N 1
ATOM 837 C CA . ASN A 1 108 ? 7.629 -19.751 -17.775 1.00 62.62 108 ASN A CA 1
ATOM 838 C C . ASN A 1 108 ? 6.878 -18.416 -17.731 1.00 62.62 108 ASN A C 1
ATOM 840 O O . ASN A 1 108 ? 6.186 -18.068 -18.674 1.00 62.62 108 ASN A O 1
ATOM 844 N N . VAL A 1 109 ? 7.073 -17.608 -16.693 1.00 58.44 109 VAL A N 1
ATOM 845 C CA . VAL A 1 109 ? 6.467 -16.282 -16.583 1.00 58.44 109 VAL A CA 1
ATOM 846 C C . VAL A 1 109 ? 7.049 -15.301 -17.611 1.00 58.44 109 VAL A C 1
ATOM 848 O O . VAL A 1 109 ? 6.280 -14.539 -18.185 1.00 58.44 109 VAL A O 1
ATOM 851 N N . LYS A 1 110 ? 8.352 -15.334 -17.932 1.00 63.06 110 LYS A N 1
ATOM 852 C CA . LYS A 1 110 ? 8.935 -14.545 -19.044 1.00 63.06 110 LYS A CA 1
ATOM 853 C C . LYS A 1 110 ? 8.306 -14.910 -20.388 1.00 63.06 110 LYS A C 1
ATOM 855 O O . LYS A 1 110 ? 7.968 -14.014 -21.158 1.00 63.06 110 LYS A O 1
ATOM 860 N N . ASP A 1 111 ? 8.125 -16.202 -20.635 1.00 63.28 111 ASP A N 1
ATOM 861 C CA . ASP A 1 111 ? 7.560 -16.722 -21.879 1.00 63.28 111 ASP A CA 1
ATOM 862 C C . ASP A 1 111 ? 6.041 -16.456 -21.971 1.00 63.28 111 ASP A C 1
ATOM 864 O O . ASP A 1 111 ? 5.525 -16.224 -23.064 1.00 63.28 111 ASP A O 1
ATOM 868 N N . TYR A 1 112 ? 5.331 -16.418 -20.834 1.00 56.09 112 TYR A N 1
ATOM 869 C CA . TYR A 1 112 ? 3.881 -16.191 -20.768 1.00 56.09 112 TYR A CA 1
ATOM 870 C C . TYR A 1 112 ? 3.473 -14.717 -20.657 1.00 56.09 112 TYR A C 1
ATOM 872 O O . TYR A 1 112 ? 2.446 -14.339 -21.212 1.00 56.09 112 TYR A O 1
ATOM 880 N N . VAL A 1 113 ? 4.231 -13.850 -19.985 1.00 55.38 113 VAL A N 1
ATOM 881 C CA . VAL A 1 113 ? 3.778 -12.469 -19.702 1.00 55.38 113 VAL A CA 1
ATOM 882 C C . VAL A 1 113 ? 3.738 -11.586 -20.933 1.00 55.38 113 VAL A C 1
ATOM 884 O O . VAL A 1 113 ? 2.891 -10.705 -21.015 1.00 55.38 113 VAL A O 1
ATOM 887 N N . GLY A 1 114 ? 4.572 -11.865 -21.934 1.00 57.03 114 GLY A N 1
ATOM 888 C CA . GLY A 1 114 ? 4.433 -11.228 -23.245 1.00 57.03 114 GLY A CA 1
ATOM 889 C C . GLY A 1 114 ? 3.150 -11.621 -23.992 1.00 57.03 114 GLY A C 1
ATOM 890 O O . GLY A 1 114 ? 2.824 -10.994 -24.995 1.00 57.03 114 GLY A O 1
ATOM 891 N N . THR A 1 115 ? 2.442 -12.655 -23.528 1.00 59.38 115 THR A N 1
ATOM 892 C CA . THR A 1 115 ? 1.216 -13.189 -24.144 1.00 59.38 115 THR A CA 1
ATOM 893 C C . THR A 1 115 ? -0.034 -12.991 -23.291 1.00 59.38 115 THR A C 1
ATOM 895 O O . THR A 1 115 ? -1.127 -13.272 -23.775 1.00 59.38 115 THR A O 1
ATOM 898 N N . MET A 1 116 ? 0.128 -12.529 -22.046 1.00 63.00 116 MET A N 1
ATOM 899 C CA . MET A 1 116 ? -0.972 -12.329 -21.111 1.00 63.00 116 MET A CA 1
ATOM 900 C C . MET A 1 116 ? -1.619 -10.967 -21.309 1.00 63.00 116 MET A C 1
ATOM 902 O O . MET A 1 116 ? -0.927 -9.956 -21.466 1.00 63.00 116 MET A O 1
ATOM 906 N N . ASP A 1 117 ? -2.941 -10.932 -21.197 1.00 68.00 117 ASP A N 1
ATOM 907 C CA . ASP A 1 117 ? -3.660 -9.670 -21.097 1.00 68.00 117 ASP A CA 1
ATOM 908 C C . ASP A 1 117 ? -3.431 -9.088 -19.695 1.00 68.00 117 ASP A C 1
ATOM 910 O O . ASP A 1 117 ? -4.046 -9.480 -18.701 1.00 68.00 117 ASP A O 1
ATOM 914 N N . ALA A 1 118 ? -2.477 -8.158 -19.602 1.00 64.81 118 ALA A N 1
ATOM 915 C CA . ALA A 1 118 ? -2.161 -7.473 -18.357 1.00 64.81 118 ALA A CA 1
ATOM 916 C C . ALA A 1 118 ? -3.403 -6.765 -17.791 1.00 64.81 118 ALA A C 1
ATOM 918 O O . ALA A 1 118 ? -4.185 -6.169 -18.534 1.00 64.81 118 ALA A O 1
ATOM 919 N N . LEU A 1 119 ? -3.552 -6.783 -16.461 1.00 64.19 119 LEU A N 1
ATOM 920 C CA . LEU A 1 119 ? -4.614 -6.031 -15.792 1.00 64.19 119 LEU A CA 1
ATOM 921 C C . LEU A 1 119 ? -4.493 -4.549 -16.142 1.00 64.19 119 LEU A C 1
ATOM 923 O O . LEU A 1 119 ? -3.439 -3.934 -15.946 1.00 64.19 119 LEU A O 1
ATOM 927 N N . ALA A 1 120 ? -5.590 -3.971 -16.614 1.00 69.44 120 ALA A N 1
ATOM 928 C CA . ALA A 1 120 ? -5.671 -2.545 -16.834 1.00 69.44 120 ALA A CA 1
ATOM 929 C C . ALA A 1 120 ? -5.880 -1.822 -15.487 1.00 69.44 120 ALA A C 1
ATOM 931 O O . ALA A 1 120 ? -6.443 -2.396 -14.544 1.00 69.44 120 ALA A O 1
ATOM 932 N N . PRO A 1 121 ? -5.477 -0.544 -15.362 1.00 52.88 121 PRO A N 1
ATOM 933 C CA . PRO A 1 121 ? -5.769 0.265 -14.176 1.00 52.88 121 PRO A CA 1
ATOM 934 C C . PRO A 1 121 ? -7.255 0.235 -13.774 1.00 52.88 121 PRO A C 1
ATOM 936 O O . PRO A 1 121 ? -7.592 0.220 -12.588 1.00 52.88 121 PRO A O 1
ATOM 939 N N . GLU A 1 122 ? -8.153 0.173 -14.759 1.00 67.19 122 GLU A N 1
ATOM 940 C CA . GLU A 1 122 ? -9.601 0.092 -14.575 1.00 67.19 122 GLU A CA 1
ATOM 941 C C . GLU A 1 122 ? -10.042 -1.192 -13.864 1.00 67.19 122 GLU A C 1
ATOM 943 O O . GLU A 1 122 ? -11.060 -1.184 -13.173 1.00 67.19 122 GLU A O 1
ATOM 948 N N . ASP A 1 123 ? -9.298 -2.289 -13.997 1.00 75.31 123 ASP A N 1
ATOM 949 C CA . ASP A 1 123 ? -9.633 -3.573 -13.373 1.00 75.31 123 ASP A CA 1
ATOM 950 C C . ASP A 1 123 ? -9.331 -3.552 -11.874 1.00 75.31 123 ASP A C 1
ATOM 952 O O . ASP A 1 123 ? -10.132 -4.025 -11.059 1.00 75.31 123 ASP A O 1
ATOM 956 N N . ILE A 1 124 ? -8.235 -2.890 -11.493 1.00 75.12 124 ILE A N 1
ATOM 957 C CA . ILE A 1 124 ? -7.923 -2.602 -10.091 1.00 75.12 124 ILE A CA 1
ATOM 958 C C . ILE A 1 124 ? -8.975 -1.656 -9.516 1.00 75.12 124 ILE A C 1
ATOM 960 O O . ILE A 1 124 ? -9.581 -1.958 -8.488 1.00 75.12 124 ILE A O 1
ATOM 964 N N . ALA A 1 125 ? -9.265 -0.550 -10.204 1.00 58.00 125 ALA A N 1
ATOM 965 C CA . ALA A 1 125 ? -10.243 0.432 -9.743 1.00 58.00 125 ALA A CA 1
ATOM 966 C C . ALA A 1 125 ? -11.648 -0.174 -9.570 1.00 58.00 125 ALA A C 1
ATOM 968 O O . ALA A 1 125 ? -12.317 0.082 -8.564 1.00 58.00 125 ALA A O 1
ATOM 969 N N . ARG A 1 126 ? -12.091 -1.019 -10.512 1.00 70.38 126 ARG A N 1
ATOM 970 C CA . ARG A 1 126 ? -13.358 -1.760 -10.407 1.00 70.38 126 ARG A CA 1
ATOM 971 C C . ARG A 1 126 ? -13.367 -2.711 -9.222 1.00 70.38 126 ARG A C 1
ATOM 973 O O . ARG A 1 126 ? -14.375 -2.778 -8.522 1.00 70.38 126 ARG A O 1
ATOM 980 N N . THR A 1 127 ? -12.261 -3.404 -8.969 1.00 79.19 127 THR A N 1
ATOM 981 C CA . THR A 1 127 ? -12.176 -4.324 -7.834 1.00 79.19 127 THR A CA 1
ATOM 982 C C . THR A 1 127 ? -12.224 -3.575 -6.507 1.00 79.19 127 THR A C 1
ATOM 984 O O . THR A 1 127 ? -13.004 -3.938 -5.632 1.00 79.19 127 THR A O 1
ATOM 987 N N . ILE A 1 128 ? -11.489 -2.469 -6.374 1.00 75.31 128 ILE A N 1
ATOM 988 C CA . ILE A 1 128 ? -11.572 -1.619 -5.180 1.00 75.31 128 ILE A CA 1
ATOM 989 C C . ILE A 1 128 ? -12.992 -1.074 -5.002 1.00 75.31 128 ILE A C 1
ATOM 991 O O . ILE A 1 128 ? -13.534 -1.154 -3.904 1.00 75.31 128 ILE A O 1
ATOM 995 N N . THR A 1 129 ? -13.639 -0.610 -6.077 1.00 72.75 129 THR A N 1
ATOM 996 C CA . THR A 1 129 ? -15.041 -0.155 -6.043 1.00 72.75 129 THR A CA 1
ATOM 997 C C . THR A 1 129 ? -15.969 -1.259 -5.545 1.00 72.75 129 THR A C 1
ATOM 999 O O . THR A 1 129 ? -16.822 -1.009 -4.698 1.00 72.75 129 THR A O 1
ATOM 1002 N N . PHE A 1 130 ? -15.796 -2.491 -6.024 1.00 76.62 130 PHE A N 1
ATOM 1003 C CA . PHE A 1 130 ? -16.557 -3.643 -5.550 1.00 76.62 130 PHE A CA 1
ATOM 1004 C C . PHE A 1 130 ? -16.362 -3.874 -4.045 1.00 76.62 130 PHE A C 1
ATOM 1006 O O . PHE A 1 130 ? -17.342 -4.085 -3.334 1.00 76.62 130 PHE A O 1
ATOM 1013 N N . VAL A 1 131 ? -15.130 -3.778 -3.543 1.00 77.81 131 VAL A N 1
ATOM 1014 C CA . VAL A 1 131 ? -14.820 -3.966 -2.117 1.00 77.81 131 VAL A CA 1
ATOM 1015 C C . VAL A 1 131 ? -15.476 -2.889 -1.257 1.00 77.81 131 VAL A C 1
ATOM 1017 O O . VAL A 1 131 ? -16.146 -3.202 -0.278 1.00 77.81 131 VAL A O 1
ATOM 1020 N N . VAL A 1 132 ? -15.347 -1.617 -1.637 1.00 74.88 132 VAL A N 1
ATOM 1021 C CA . VAL A 1 132 ? -15.818 -0.501 -0.797 1.00 74.88 132 VAL A CA 1
ATOM 1022 C C . VAL A 1 132 ? -17.323 -0.233 -0.899 1.00 74.88 132 VAL A C 1
ATOM 1024 O O . VAL A 1 132 ? -17.865 0.522 -0.098 1.00 74.88 132 VAL A O 1
ATOM 1027 N N . THR A 1 133 ? -18.017 -0.826 -1.875 1.00 81.06 133 THR A N 1
ATOM 1028 C CA . THR A 1 133 ? -19.474 -0.655 -2.064 1.00 81.06 133 THR A CA 1
ATOM 1029 C C . THR A 1 133 ? -20.312 -1.728 -1.372 1.00 81.06 133 THR A C 1
ATOM 1031 O O . THR A 1 133 ? -21.537 -1.752 -1.526 1.00 81.06 133 THR A O 1
ATOM 1034 N N . GLN A 1 134 ? -19.687 -2.614 -0.594 1.00 85.62 134 GLN A N 1
ATOM 1035 C CA . GLN A 1 134 ? -20.423 -3.657 0.103 1.00 85.62 134 GLN A CA 1
ATOM 1036 C C . GLN A 1 134 ? -21.387 -3.091 1.163 1.00 85.62 134 GLN A C 1
ATOM 1038 O O . GLN A 1 134 ? -21.101 -2.082 1.809 1.00 85.62 134 GLN A O 1
ATOM 1043 N N . PRO A 1 135 ? -22.549 -3.735 1.383 1.00 84.50 135 PRO A N 1
ATOM 1044 C CA . PRO A 1 135 ? -23.456 -3.352 2.459 1.00 84.50 135 PRO A CA 1
ATOM 1045 C C . PRO A 1 135 ? -22.782 -3.456 3.833 1.00 84.50 135 PRO A C 1
ATOM 1047 O O . PRO A 1 135 ? -22.026 -4.388 4.068 1.00 84.50 135 PRO A O 1
ATOM 1050 N N . ALA A 1 136 ? -23.187 -2.618 4.794 1.00 67.81 136 ALA A N 1
ATOM 1051 C CA . ALA A 1 136 ? -22.612 -2.557 6.152 1.00 67.81 136 ALA A CA 1
ATOM 1052 C C . ALA A 1 136 ? -22.621 -3.872 6.971 1.00 67.81 136 ALA A C 1
ATOM 1054 O O . ALA A 1 136 ? -22.055 -3.927 8.055 1.00 67.81 136 ALA A O 1
ATOM 1055 N N . ARG A 1 137 ? -23.292 -4.923 6.488 1.00 84.88 137 ARG A N 1
ATOM 1056 C CA . ARG A 1 137 ? -23.333 -6.260 7.110 1.00 84.88 137 ARG A CA 1
ATOM 1057 C C . ARG A 1 137 ? -22.334 -7.252 6.502 1.00 84.88 137 ARG A C 1
ATOM 1059 O O . ARG A 1 137 ? -22.385 -8.428 6.845 1.00 84.88 137 ARG A O 1
ATOM 1066 N N . VAL A 1 138 ? -21.548 -6.825 5.518 1.00 61.72 138 VAL A N 1
ATOM 1067 C CA . VAL A 1 138 ? -20.606 -7.669 4.781 1.00 61.72 138 VAL A CA 1
ATOM 1068 C C . VAL A 1 138 ? -19.197 -7.286 5.197 1.00 61.72 138 VAL A C 1
ATOM 1070 O O . VAL A 1 138 ? -18.831 -6.117 5.139 1.00 61.72 138 VAL A O 1
ATOM 1073 N N . ASP A 1 139 ? -18.432 -8.296 5.589 1.00 52.41 139 ASP A N 1
ATOM 1074 C CA . ASP A 1 139 ? -17.027 -8.188 5.953 1.00 52.41 139 ASP A CA 1
ATOM 1075 C C . ASP A 1 139 ? -16.176 -8.910 4.895 1.00 52.41 139 ASP A C 1
ATOM 1077 O O . ASP A 1 139 ? -16.407 -10.089 4.601 1.00 52.41 139 ASP A O 1
ATOM 1081 N N . ILE A 1 140 ? -15.240 -8.189 4.273 1.00 56.19 140 ILE A N 1
ATOM 1082 C CA . ILE A 1 140 ? -14.329 -8.729 3.257 1.00 56.19 140 ILE A CA 1
ATOM 1083 C C . ILE A 1 140 ? -12.976 -8.961 3.916 1.00 56.19 140 ILE A C 1
ATOM 1085 O O . ILE A 1 140 ? -12.289 -8.017 4.289 1.00 56.19 140 ILE A O 1
ATOM 1089 N N . ASN A 1 141 ? -12.576 -10.229 3.976 1.00 40.56 141 ASN A N 1
ATOM 1090 C CA . ASN A 1 141 ? -11.320 -10.642 4.594 1.00 40.56 141 ASN A CA 1
ATOM 1091 C C . ASN A 1 141 ? -10.147 -10.697 3.594 1.00 40.56 141 ASN A C 1
ATOM 1093 O O . ASN A 1 141 ? -9.015 -10.407 3.964 1.00 40.56 141 ASN A O 1
ATOM 1097 N N . GLU A 1 142 ? -10.396 -11.046 2.325 1.00 51.31 142 GLU A N 1
ATOM 1098 C CA . GLU A 1 142 ? -9.352 -11.159 1.297 1.00 51.31 142 GLU A CA 1
ATOM 1099 C C . GLU A 1 142 ? -9.902 -10.868 -0.107 1.00 51.31 142 GLU A C 1
ATOM 1101 O O . GLU A 1 142 ? -11.062 -11.160 -0.411 1.00 51.31 142 GLU A O 1
ATOM 1106 N N . VAL A 1 143 ? -9.052 -10.301 -0.972 1.00 66.94 143 VAL A N 1
ATOM 1107 C CA . VAL A 1 143 ? -9.353 -10.021 -2.381 1.00 66.94 143 VAL A CA 1
ATOM 1108 C C . VAL A 1 143 ? -8.151 -10.403 -3.240 1.00 66.94 143 VAL A C 1
ATOM 1110 O O . VAL A 1 143 ? -7.102 -9.765 -3.173 1.00 66.94 143 VAL A O 1
ATOM 1113 N N . LEU A 1 144 ? -8.316 -11.428 -4.078 1.00 63.94 144 LEU A N 1
ATOM 1114 C CA . LEU A 1 144 ? -7.308 -11.859 -5.046 1.00 63.94 144 LEU A CA 1
ATOM 1115 C C . LEU A 1 144 ? -7.636 -11.302 -6.436 1.00 63.94 144 LEU A C 1
ATOM 1117 O O . LEU A 1 144 ? -8.722 -11.549 -6.960 1.00 63.94 144 LEU A O 1
ATOM 1121 N N . ILE A 1 145 ? -6.682 -10.599 -7.050 1.00 70.56 145 ILE A N 1
ATOM 1122 C CA . ILE A 1 145 ? -6.820 -10.011 -8.389 1.00 70.56 145 ILE A CA 1
ATOM 1123 C C . ILE A 1 145 ? -5.720 -10.567 -9.289 1.00 70.56 145 ILE A C 1
ATOM 1125 O O . ILE A 1 145 ? -4.540 -10.461 -8.959 1.00 70.56 145 ILE A O 1
ATOM 1129 N N . ARG A 1 146 ? -6.104 -11.168 -10.416 1.00 69.94 146 ARG A N 1
ATOM 1130 C CA . ARG A 1 146 ? -5.182 -11.746 -11.401 1.00 69.94 146 ARG A CA 1
ATOM 1131 C C . ARG A 1 146 ? -5.810 -11.781 -12.802 1.00 69.94 146 ARG A C 1
ATOM 1133 O O . ARG A 1 146 ? -7.037 -11.896 -12.878 1.00 69.94 146 ARG A O 1
ATOM 1140 N N . PRO A 1 147 ? -5.012 -11.728 -13.884 1.00 69.81 147 PRO A N 1
ATOM 1141 C CA . PRO A 1 147 ? -5.462 -12.091 -15.228 1.00 69.81 147 PRO A CA 1
ATOM 1142 C C . PRO A 1 147 ? -6.064 -13.505 -15.269 1.00 69.81 147 PRO A C 1
ATOM 1144 O O . PRO A 1 147 ? -5.671 -14.382 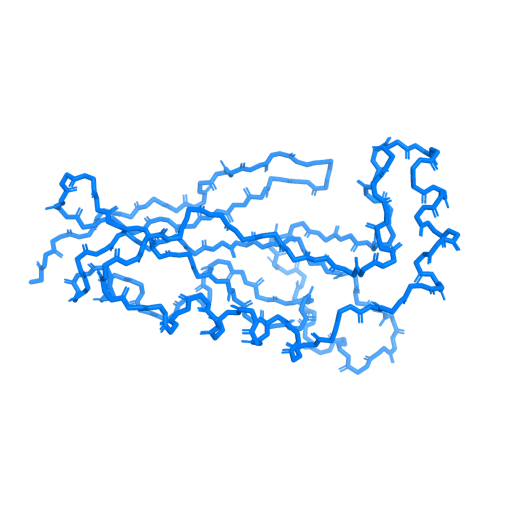-14.496 1.00 69.81 147 PRO A O 1
ATOM 1147 N N . LEU A 1 148 ? -7.041 -13.743 -16.147 1.00 71.69 148 LEU A N 1
ATOM 1148 C CA . LEU A 1 148 ? -7.764 -15.028 -16.222 1.00 71.69 148 LEU A CA 1
ATOM 1149 C C . LEU A 1 148 ? -6.929 -16.153 -16.845 1.00 71.69 148 LEU A C 1
ATOM 1151 O O . LEU A 1 148 ? -7.078 -17.324 -16.511 1.00 71.69 148 LEU A O 1
ATOM 1155 N N . ASP A 1 149 ? -6.050 -15.763 -17.748 1.00 65.81 149 ASP A N 1
ATOM 1156 C CA . ASP A 1 149 ? -4.993 -16.525 -18.394 1.00 65.81 149 ASP A CA 1
ATOM 1157 C C . ASP A 1 149 ? -3.801 -16.801 -17.460 1.00 65.81 149 ASP A C 1
ATOM 1159 O O . ASP A 1 149 ? -2.945 -17.627 -17.783 1.00 65.81 149 ASP A O 1
ATOM 1163 N N . GLN A 1 150 ? -3.775 -16.210 -16.255 1.00 55.94 150 GLN A N 1
ATOM 1164 C CA . GLN A 1 150 ? -2.864 -16.608 -15.181 1.00 55.94 150 GLN A CA 1
ATOM 1165 C C . GLN A 1 150 ? -3.338 -17.910 -14.514 1.00 55.94 150 GLN A C 1
ATOM 1167 O O . GLN A 1 150 ? -3.952 -17.913 -13.441 1.00 55.94 150 GLN A O 1
ATOM 1172 N N . VAL A 1 151 ? -3.016 -19.038 -15.150 1.00 53.56 151 VAL A N 1
ATOM 1173 C CA . VAL A 1 151 ? -3.257 -20.385 -14.614 1.00 53.56 151 VAL A CA 1
ATOM 1174 C C . VAL A 1 151 ? -2.187 -20.710 -13.566 1.00 53.56 151 VAL A C 1
ATOM 1176 O O . VAL A 1 151 ? -0.994 -20.661 -13.858 1.00 53.56 151 VAL A O 1
ATOM 1179 N N . GLN A 1 152 ? -2.598 -21.014 -12.332 1.00 39.97 152 GLN A N 1
ATOM 1180 C CA . GLN A 1 152 ? -1.675 -21.575 -11.340 1.00 39.97 152 GLN A CA 1
ATOM 1181 C C . GLN A 1 152 ? -1.455 -23.067 -11.639 1.00 39.97 152 GLN A C 1
ATOM 1183 O O . GLN A 1 152 ? -2.434 -23.735 -11.984 1.00 39.97 152 GLN A O 1
ATOM 1188 N N . PRO A 1 153 ? -0.216 -23.580 -11.533 1.00 43.50 153 PRO A N 1
ATOM 1189 C CA . PRO A 1 153 ? 0.025 -25.020 -11.507 1.00 43.50 153 PRO A CA 1
ATOM 1190 C C . PRO A 1 153 ? -0.630 -25.689 -10.290 1.00 43.50 153 PRO A C 1
ATOM 1192 O O . PRO A 1 153 ? -0.801 -25.008 -9.249 1.00 43.50 153 PRO A O 1
#

Foldseek 3Di:
DFDWDKDFFCFPDAAPLGTWGKIKIAGPDDPFAEDEAEDDLPLQADALVPDPPQNVCCVVVVHMYIRTGDEGEDDDPPDPSPVRHDPPPPHGYDHPPPRPPDPVVRVVCVVCVVVFDDDDPVQVVVQVVVVVPDPPVDDDDDDDDDGPVPDDD

Secondary structure (DSSP, 8-state):
---EEEEEEEEEE--TT--EEEEEEEES-SS--EEEEE--STTTS--GGG-SSHHHHHHHHT-EEEEE--PEEPPPTT-TTGGG--TT--S-EE-TTTT-SSHHHHHHHHHHHTTS-PPPHHHHHHHHHHHHTS-TT----------TT----

InterPro domains:
  IPR029058 Alpha/Beta hydrolase fold [G3DSA:3.40.50.1820] (1-145)
  IPR029058 Alpha/Beta hydrolase fold [SSF53474] (3-98)
  IPR049492 BD-FAE-like domain [PF20434] (22-74)